Protein AF-A0A150TYN7-F1 (afdb_monomer_lite)

pLDDT: mean 87.55, std 12.23, range [51.31, 98.0]

Structure (mmCIF, N/CA/C/O backbone):
data_AF-A0A150TYN7-F1
#
_entry.id   AF-A0A150TYN7-F1
#
loop_
_atom_site.group_PDB
_atom_site.id
_atom_site.type_symbol
_atom_site.label_atom_id
_atom_site.label_alt_id
_atom_site.label_comp_id
_atom_site.label_asym_id
_atom_site.label_entity_id
_atom_site.label_seq_id
_atom_site.pdbx_PDB_ins_code
_atom_site.Cartn_x
_atom_site.Cartn_y
_atom_site.Cartn_z
_atom_site.occupancy
_atom_site.B_iso_or_equiv
_atom_site.auth_seq_id
_atom_site.auth_comp_id
_atom_site.auth_asym_id
_atom_site.auth_atom_id
_atom_site.pdbx_PDB_model_num
ATOM 1 N N . MET A 1 1 ? -28.484 -2.373 18.142 1.00 64.44 1 MET A N 1
ATOM 2 C CA . MET A 1 1 ? -27.986 -2.847 16.831 1.00 64.44 1 MET A CA 1
ATOM 3 C C . MET A 1 1 ? -26.544 -2.389 16.685 1.00 64.44 1 MET A C 1
ATOM 5 O O . MET A 1 1 ? -26.274 -1.258 17.087 1.00 64.44 1 MET A O 1
ATOM 9 N N . PRO A 1 2 ? -25.626 -3.234 16.191 1.00 75.69 2 PRO A N 1
ATOM 10 C CA . PRO A 1 2 ? -24.246 -2.824 15.955 1.00 75.69 2 PRO A CA 1
ATOM 11 C C . PRO A 1 2 ? -24.194 -1.688 14.924 1.00 75.69 2 PRO A C 1
ATOM 13 O O . PRO A 1 2 ? -24.897 -1.718 13.913 1.00 75.69 2 PRO A O 1
ATOM 16 N N . LYS A 1 3 ? -23.391 -0.655 15.196 1.00 84.56 3 LYS A N 1
ATOM 17 C CA . LYS A 1 3 ? -23.173 0.480 14.296 1.00 84.56 3 LYS A CA 1
ATOM 18 C C . LYS A 1 3 ? -21.916 0.227 13.476 1.00 84.56 3 LYS A C 1
ATOM 20 O O . LYS A 1 3 ? -20.866 -0.083 14.034 1.00 84.56 3 LYS A O 1
ATOM 25 N N . ARG A 1 4 ? -22.003 0.415 12.157 1.00 86.81 4 ARG A N 1
ATOM 26 C CA . ARG A 1 4 ? -20.820 0.394 11.290 1.00 86.81 4 ARG A CA 1
ATOM 27 C C . ARG A 1 4 ? -20.025 1.684 11.461 1.00 86.81 4 ARG A C 1
ATOM 29 O O . ARG A 1 4 ? -20.544 2.770 11.206 1.00 86.81 4 ARG A O 1
ATOM 36 N N . VAL A 1 5 ? -18.776 1.558 11.894 1.00 91.06 5 VAL A N 1
ATOM 37 C CA . VAL A 1 5 ? -17.825 2.659 12.066 1.00 91.06 5 VAL A CA 1
ATOM 38 C C . VAL A 1 5 ? -16.716 2.494 11.036 1.00 91.06 5 VAL A C 1
ATOM 40 O O . VAL A 1 5 ? -16.138 1.418 10.900 1.00 91.06 5 VAL A O 1
ATOM 43 N N . TRP A 1 6 ? -16.447 3.554 10.279 1.00 94.19 6 TRP A N 1
ATOM 44 C CA . TRP A 1 6 ? -15.357 3.578 9.310 1.00 94.19 6 TRP A CA 1
ATOM 45 C C . TRP A 1 6 ? -14.076 4.046 9.998 1.00 94.19 6 TRP A C 1
ATOM 47 O O . TRP A 1 6 ? -14.071 5.096 10.645 1.00 94.19 6 TRP A O 1
ATOM 57 N N . TYR A 1 7 ? -13.010 3.260 9.873 1.00 95.50 7 TYR A N 1
ATOM 58 C CA . TYR A 1 7 ? -11.699 3.576 10.448 1.00 95.50 7 TYR A CA 1
ATOM 59 C C . TYR A 1 7 ? -10.633 3.847 9.386 1.00 95.50 7 TYR A C 1
ATOM 61 O O . TYR A 1 7 ? -9.470 4.036 9.731 1.00 95.50 7 TYR A O 1
ATOM 69 N N . GLY A 1 8 ? -11.022 3.950 8.112 1.00 94.06 8 GLY A N 1
ATOM 70 C CA . GLY A 1 8 ? -10.052 4.063 7.027 1.00 94.06 8 GLY A CA 1
ATOM 71 C C . GLY A 1 8 ? -9.289 5.374 6.916 1.00 94.06 8 GLY A C 1
ATOM 72 O O . GLY A 1 8 ? -8.285 5.474 6.218 1.00 94.06 8 GLY A O 1
ATOM 73 N N . TRP A 1 9 ? -9.675 6.377 7.699 1.00 95.94 9 TRP A N 1
ATOM 74 C CA . TRP A 1 9 ? -8.839 7.556 7.900 1.00 95.94 9 TRP A CA 1
ATOM 75 C C . TRP A 1 9 ? -7.457 7.207 8.488 1.00 95.94 9 TRP A C 1
ATOM 77 O O . TRP A 1 9 ? -6.498 7.922 8.215 1.00 95.94 9 TRP A O 1
ATOM 87 N N . GLN A 1 10 ? -7.329 6.119 9.264 1.00 95.62 10 GLN A N 1
ATOM 88 C CA . GLN A 1 10 ? -6.042 5.681 9.822 1.00 95.62 10 GLN A CA 1
ATOM 89 C C . GLN A 1 10 ? -5.087 5.239 8.714 1.00 95.62 10 GLN A C 1
ATOM 91 O O . GLN A 1 10 ? -3.936 5.667 8.677 1.00 95.62 10 GLN A O 1
ATOM 96 N N . HIS A 1 11 ? -5.589 4.449 7.770 1.00 95.94 11 HIS A N 1
ATOM 97 C CA . HIS A 1 11 ? -4.826 4.013 6.614 1.00 95.94 11 HIS A CA 1
ATOM 98 C C . HIS A 1 11 ? -4.530 5.178 5.662 1.00 95.94 11 HIS A C 1
ATOM 100 O O . HIS A 1 11 ? -3.403 5.309 5.188 1.00 95.94 11 HIS A O 1
ATOM 106 N N . LEU A 1 12 ? -5.465 6.118 5.481 1.00 95.44 12 LEU A N 1
ATOM 107 C CA . LEU A 1 12 ? -5.189 7.354 4.739 1.00 95.44 12 LEU A CA 1
ATOM 108 C C . LEU A 1 12 ? -4.034 8.170 5.335 1.00 95.44 12 LEU A C 1
ATOM 110 O O . LEU A 1 12 ? -3.271 8.757 4.574 1.00 95.44 12 LEU A O 1
ATOM 114 N N . LEU A 1 13 ? -3.859 8.201 6.661 1.00 95.69 13 LEU A N 1
ATOM 115 C CA . LEU A 1 13 ? -2.691 8.850 7.271 1.00 95.69 13 LEU A CA 1
ATOM 116 C C . LEU A 1 13 ? -1.387 8.124 6.923 1.00 95.69 13 LEU A C 1
ATOM 118 O O . LEU A 1 13 ? -0.387 8.782 6.638 1.00 95.69 13 LEU A O 1
ATOM 122 N N . VAL A 1 14 ? -1.396 6.787 6.898 1.00 94.31 14 VAL A N 1
ATOM 123 C CA . VAL A 1 14 ? -0.233 5.985 6.481 1.00 94.31 14 VAL A CA 1
ATOM 124 C C . VAL A 1 14 ? 0.106 6.243 5.009 1.00 94.31 14 VAL A C 1
ATOM 126 O O . VAL A 1 14 ? 1.268 6.489 4.671 1.00 94.31 14 VAL A O 1
ATOM 129 N N . LEU A 1 15 ? -0.900 6.266 4.130 1.00 93.88 15 LEU A N 1
ATOM 130 C CA . LEU A 1 15 ? -0.712 6.594 2.715 1.00 93.88 15 LEU A CA 1
ATOM 131 C C . LEU A 1 15 ? -0.248 8.037 2.521 1.00 93.88 15 LEU A C 1
ATOM 133 O O . LEU A 1 15 ? 0.660 8.275 1.734 1.00 93.88 15 LEU A O 1
ATOM 137 N N . GLY A 1 16 ? -0.813 8.989 3.264 1.00 93.19 16 GLY A N 1
ATOM 138 C CA . GLY A 1 16 ? -0.400 10.390 3.234 1.00 93.19 16 GLY A CA 1
ATOM 139 C C . GLY A 1 16 ? 1.061 10.567 3.648 1.00 93.19 16 GLY A C 1
ATOM 140 O O . GLY A 1 16 ? 1.814 11.253 2.961 1.00 93.19 16 GLY A O 1
ATOM 141 N N . GLY A 1 17 ? 1.495 9.885 4.712 1.00 92.56 17 GLY A N 1
ATOM 142 C CA . GLY A 1 17 ? 2.904 9.848 5.109 1.00 92.56 17 GLY A CA 1
ATOM 143 C C . GLY A 1 17 ? 3.793 9.253 4.017 1.00 92.56 17 GLY A C 1
ATOM 144 O O . GLY A 1 17 ? 4.846 9.802 3.700 1.00 92.56 17 GLY A O 1
ATOM 145 N N . THR A 1 18 ? 3.336 8.185 3.366 1.00 91.88 18 THR A N 1
ATOM 146 C CA . THR A 1 18 ? 4.089 7.566 2.271 1.00 91.88 18 THR A CA 1
ATOM 147 C C . THR A 1 18 ? 4.186 8.459 1.035 1.00 91.88 18 THR A C 1
ATOM 149 O O . THR A 1 18 ? 5.244 8.539 0.416 1.00 91.88 18 THR A O 1
ATOM 152 N N . ALA A 1 19 ? 3.113 9.176 0.694 1.00 90.25 19 ALA A N 1
ATOM 153 C CA . ALA A 1 19 ? 3.090 10.120 -0.419 1.00 90.25 19 ALA A CA 1
ATOM 154 C C . ALA A 1 19 ? 4.086 11.278 -0.228 1.00 90.25 19 ALA A C 1
ATOM 156 O O . ALA A 1 19 ? 4.524 11.868 -1.210 1.00 90.25 19 ALA A O 1
ATOM 157 N N . ILE A 1 20 ? 4.469 11.578 1.018 1.00 93.38 20 ILE A N 1
ATOM 158 C CA . ILE A 1 20 ? 5.537 12.531 1.348 1.00 93.38 20 ILE A CA 1
ATOM 159 C C . ILE A 1 20 ? 6.914 11.856 1.286 1.00 93.38 20 ILE A C 1
ATOM 161 O O . ILE A 1 20 ? 7.853 12.431 0.739 1.00 93.38 20 ILE A O 1
ATOM 165 N N . LEU A 1 21 ? 7.049 10.642 1.831 1.00 92.38 21 LEU A N 1
ATOM 166 C CA . LEU A 1 21 ? 8.331 9.932 1.889 1.00 92.38 21 LEU A CA 1
ATOM 167 C C . LEU A 1 21 ? 8.848 9.510 0.508 1.00 92.38 21 LEU A C 1
ATOM 169 O O . LEU A 1 21 ? 10.046 9.628 0.257 1.00 92.38 21 LEU A O 1
ATOM 173 N N . ALA A 1 22 ? 7.972 9.072 -0.399 1.00 90.81 22 ALA A N 1
ATOM 174 C CA . ALA A 1 22 ? 8.387 8.555 -1.702 1.00 90.81 22 ALA A CA 1
ATOM 175 C C . ALA A 1 22 ? 9.104 9.611 -2.577 1.00 90.81 22 ALA A C 1
ATOM 177 O O . ALA A 1 22 ? 10.198 9.320 -3.063 1.00 90.81 22 ALA A O 1
ATOM 178 N N . PRO A 1 23 ? 8.595 10.852 -2.739 1.00 92.00 23 PRO A N 1
ATOM 179 C CA . PRO A 1 23 ? 9.329 11.908 -3.437 1.00 92.00 23 PRO A CA 1
ATOM 180 C C . PRO A 1 23 ? 10.674 12.250 -2.790 1.00 92.00 23 PRO A C 1
ATOM 182 O O . PRO A 1 23 ? 11.637 12.511 -3.504 1.00 92.00 23 PRO A O 1
ATOM 185 N N . ILE A 1 24 ? 10.761 12.228 -1.454 1.00 95.25 24 ILE A N 1
ATOM 186 C CA . ILE A 1 24 ? 12.017 12.487 -0.733 1.00 95.25 24 ILE A CA 1
ATOM 187 C C . ILE A 1 24 ? 13.024 11.376 -1.026 1.00 95.25 24 ILE A C 1
ATOM 189 O O . ILE A 1 24 ? 14.184 11.668 -1.310 1.00 95.25 24 ILE A O 1
ATOM 193 N N . ALA A 1 25 ? 12.590 10.114 -1.002 1.00 94.75 25 ALA A N 1
ATOM 194 C CA . ALA A 1 25 ? 13.435 8.975 -1.338 1.00 94.75 25 ALA A CA 1
ATOM 195 C C . ALA A 1 25 ? 14.021 9.104 -2.750 1.00 94.75 25 ALA A C 1
ATOM 197 O O . ALA A 1 25 ? 15.220 8.913 -2.927 1.00 94.75 25 ALA A O 1
ATOM 198 N N . ILE A 1 26 ? 13.195 9.498 -3.726 1.00 92.88 26 ILE A N 1
ATOM 199 C CA . ILE A 1 26 ? 13.625 9.727 -5.112 1.00 92.88 26 ILE A CA 1
ATOM 200 C C . ILE A 1 26 ? 14.605 10.904 -5.190 1.00 92.88 26 ILE A C 1
ATOM 202 O O . ILE A 1 26 ? 15.677 10.768 -5.765 1.00 92.88 26 ILE A O 1
ATOM 206 N N . ALA A 1 27 ? 14.268 12.047 -4.586 1.00 95.94 27 ALA A N 1
ATOM 207 C CA . ALA A 1 27 ? 15.083 13.262 -4.657 1.00 95.94 27 ALA A CA 1
ATOM 208 C C . ALA A 1 27 ? 16.445 13.134 -3.954 1.00 95.94 27 ALA A C 1
ATOM 210 O O . ALA A 1 27 ? 17.372 13.873 -4.272 1.00 95.94 27 ALA A O 1
ATOM 211 N N . THR A 1 28 ? 16.552 12.230 -2.980 1.00 97.19 28 THR A N 1
ATOM 212 C CA . THR A 1 28 ? 17.783 11.986 -2.213 1.00 97.19 28 THR A CA 1
ATOM 213 C C . THR A 1 28 ? 18.508 10.709 -2.625 1.00 97.19 28 THR A C 1
ATOM 215 O O . THR A 1 28 ? 19.527 10.392 -2.019 1.00 97.19 28 THR A O 1
ATOM 218 N N . GLU A 1 29 ? 17.977 9.970 -3.608 1.00 95.62 29 GLU A N 1
ATOM 219 C CA . GLU A 1 29 ? 18.466 8.646 -4.024 1.00 95.62 29 GLU A CA 1
ATOM 220 C C . GLU A 1 29 ? 18.678 7.692 -2.828 1.00 95.62 29 GLU A C 1
ATOM 222 O O . GLU A 1 29 ? 19.599 6.879 -2.786 1.00 95.62 29 GLU A O 1
ATOM 227 N N . ASN A 1 30 ? 17.822 7.806 -1.808 1.00 96.38 30 ASN A N 1
ATOM 228 C CA . ASN A 1 30 ? 17.980 7.087 -0.551 1.00 96.38 30 ASN A CA 1
ATOM 229 C C . ASN A 1 30 ? 17.197 5.770 -0.574 1.00 96.38 30 ASN A C 1
ATOM 231 O O . ASN A 1 30 ? 15.978 5.743 -0.381 1.00 96.38 30 ASN A O 1
ATOM 235 N N . GLU A 1 31 ? 17.922 4.666 -0.749 1.00 94.56 31 GLU A N 1
ATOM 236 C CA . GLU A 1 31 ? 17.353 3.316 -0.805 1.00 94.56 31 GLU A CA 1
ATOM 237 C C . GLU A 1 31 ? 16.560 2.943 0.452 1.00 94.56 31 GLU A C 1
ATOM 239 O O . GLU A 1 31 ? 15.505 2.317 0.358 1.00 94.56 31 GLU A O 1
ATOM 244 N N . VAL A 1 32 ? 17.029 3.350 1.637 1.00 95.62 32 VAL A N 1
ATOM 245 C CA . VAL A 1 32 ? 16.336 3.063 2.900 1.00 95.62 32 VAL A CA 1
ATOM 246 C C . VAL A 1 32 ? 14.971 3.746 2.915 1.00 95.62 32 VAL A C 1
ATOM 248 O O . VAL A 1 32 ? 13.971 3.107 3.235 1.00 95.62 32 VAL A O 1
ATOM 251 N N . LEU A 1 33 ? 14.896 5.018 2.516 1.00 93.69 33 LEU A N 1
ATOM 252 C CA . LEU A 1 33 ? 13.622 5.734 2.407 1.00 93.69 33 LEU A CA 1
ATOM 253 C C . LEU A 1 33 ? 12.721 5.153 1.313 1.00 93.69 33 LEU A C 1
ATOM 255 O O . LEU A 1 33 ? 11.500 5.138 1.484 1.00 93.69 33 LEU A O 1
ATOM 259 N N . ALA A 1 34 ? 13.295 4.647 0.221 1.00 91.50 34 ALA A N 1
ATOM 260 C CA . ALA A 1 34 ? 12.536 3.999 -0.843 1.00 91.50 34 ALA A CA 1
ATOM 261 C C . ALA A 1 34 ? 11.886 2.702 -0.336 1.00 91.50 34 ALA A C 1
ATOM 263 O O . ALA A 1 34 ? 10.681 2.507 -0.505 1.00 91.50 34 ALA A O 1
ATOM 264 N N . TRP A 1 35 ? 12.651 1.867 0.377 1.00 92.38 35 TRP A N 1
ATOM 265 C CA . TRP A 1 35 ? 12.150 0.651 1.019 1.00 92.38 35 TRP A CA 1
ATOM 266 C C . TRP A 1 35 ? 11.090 0.936 2.074 1.00 92.38 35 TRP A C 1
ATOM 268 O O . TRP A 1 35 ? 10.069 0.246 2.109 1.00 92.38 35 TRP A O 1
ATOM 278 N N . TRP A 1 36 ? 11.295 1.960 2.905 1.00 94.06 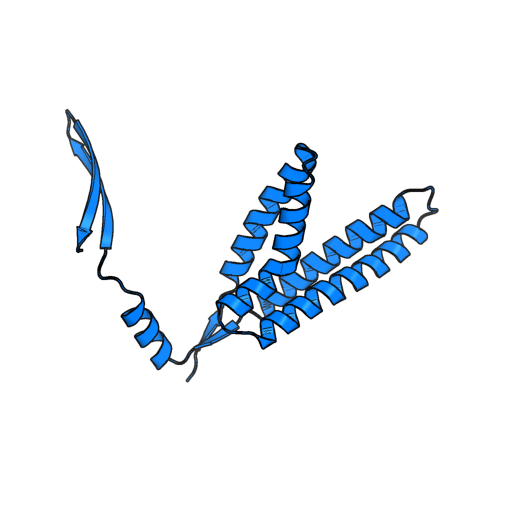36 TRP A N 1
ATOM 279 C CA . TRP A 1 36 ? 10.285 2.392 3.867 1.00 94.06 36 TRP A CA 1
ATOM 280 C C . TRP A 1 36 ? 9.004 2.826 3.169 1.00 94.06 36 TRP A C 1
ATOM 282 O O . TRP A 1 36 ? 7.943 2.329 3.528 1.00 94.06 36 TRP A O 1
ATOM 292 N N . SER A 1 37 ? 9.106 3.667 2.138 1.00 91.94 37 SER A N 1
ATOM 293 C CA . SER A 1 37 ? 7.949 4.143 1.375 1.00 91.94 37 SER A CA 1
ATOM 294 C C . SER A 1 37 ? 7.186 2.985 0.731 1.00 91.94 37 SER A C 1
ATOM 296 O O . SER A 1 37 ? 5.969 2.882 0.844 1.00 91.94 37 SER A O 1
ATOM 298 N N . PHE A 1 38 ? 7.890 2.056 0.088 1.00 91.44 38 PHE A N 1
ATOM 299 C CA . PHE A 1 38 ? 7.242 0.890 -0.502 1.00 91.44 38 PHE A CA 1
ATOM 300 C C . PHE A 1 38 ? 6.548 0.031 0.564 1.00 91.44 38 PHE A C 1
ATOM 302 O O . PHE A 1 38 ? 5.385 -0.342 0.411 1.00 91.44 38 PHE A O 1
ATOM 309 N N . SER A 1 39 ? 7.236 -0.233 1.677 1.00 93.56 39 SER A N 1
ATOM 310 C CA . SER A 1 39 ? 6.713 -1.065 2.763 1.00 93.56 39 SER A CA 1
ATOM 311 C C . SER A 1 39 ? 5.479 -0.447 3.417 1.00 93.56 39 SER A C 1
ATOM 313 O O . SER A 1 39 ? 4.529 -1.165 3.719 1.00 93.56 39 SER A O 1
ATOM 315 N N . THR A 1 40 ? 5.450 0.873 3.614 1.00 93.50 40 THR A N 1
ATOM 316 C CA . THR A 1 40 ? 4.311 1.557 4.240 1.00 93.50 40 THR A CA 1
ATOM 317 C C . THR A 1 40 ? 3.074 1.575 3.348 1.00 93.50 40 THR A C 1
ATOM 319 O O . THR A 1 40 ? 1.975 1.402 3.866 1.00 93.50 40 THR A O 1
ATOM 322 N N . VAL A 1 41 ? 3.217 1.693 2.023 1.00 93.62 41 VAL A N 1
ATOM 323 C CA . VAL A 1 41 ? 2.080 1.523 1.094 1.00 93.62 41 VAL A CA 1
ATOM 324 C C . VAL A 1 41 ? 1.646 0.059 0.988 1.00 93.62 41 VAL A C 1
ATOM 326 O O . VAL A 1 41 ? 0.452 -0.221 0.919 1.00 93.62 41 VAL A O 1
ATOM 329 N N . ALA A 1 42 ? 2.581 -0.892 0.986 1.00 95.00 42 ALA A N 1
ATOM 330 C CA . ALA A 1 42 ? 2.254 -2.311 0.848 1.00 95.00 42 ALA A CA 1
ATOM 331 C C . ALA A 1 42 ? 1.611 -2.915 2.107 1.00 95.00 42 ALA A C 1
ATOM 333 O O . ALA A 1 42 ? 0.784 -3.823 2.009 1.00 95.00 42 ALA A O 1
ATOM 334 N N . LEU A 1 43 ? 1.989 -2.429 3.292 1.00 96.25 43 LEU A N 1
ATOM 335 C CA . LEU A 1 43 ? 1.564 -2.985 4.579 1.00 96.25 43 LEU A CA 1
ATOM 336 C C . LEU A 1 43 ? 0.650 -2.054 5.381 1.00 96.25 43 LEU A C 1
ATOM 338 O O . LEU A 1 43 ? 0.148 -2.477 6.422 1.00 96.25 43 LEU A O 1
ATOM 342 N N . GLY A 1 44 ? 0.390 -0.831 4.912 1.00 95.38 44 GLY A N 1
ATOM 343 C CA . GLY A 1 44 ? -0.449 0.145 5.610 1.00 95.38 44 GLY A CA 1
ATOM 344 C C . GLY A 1 44 ? -1.835 -0.399 5.959 1.00 95.38 44 GLY A C 1
ATOM 345 O O . GLY A 1 44 ? -2.226 -0.368 7.128 1.00 95.38 44 GLY A O 1
ATOM 346 N N . GLY A 1 45 ? -2.529 -0.979 4.981 1.00 96.12 45 GLY A N 1
ATOM 347 C CA . GLY A 1 45 ? -3.831 -1.627 5.166 1.00 96.12 45 GLY A CA 1
ATOM 348 C C . GLY A 1 45 ? -3.790 -2.830 6.108 1.00 96.12 45 GLY A C 1
ATOM 349 O O . GLY A 1 45 ? -4.464 -2.809 7.144 1.00 96.12 45 GLY A O 1
ATOM 350 N N . PRO A 1 46 ? -2.947 -3.852 5.847 1.00 97.56 46 PRO A N 1
ATOM 351 C CA . PRO A 1 46 ? -2.813 -5.014 6.725 1.00 97.56 46 PRO A CA 1
ATOM 352 C C . PRO A 1 46 ? -2.525 -4.646 8.184 1.00 97.56 46 PRO A C 1
ATOM 354 O O . PRO A 1 46 ? -3.211 -5.122 9.091 1.00 97.56 46 PRO A O 1
ATOM 357 N N . VAL A 1 47 ? -1.567 -3.742 8.413 1.00 96.81 47 VAL A N 1
ATOM 358 C CA . VAL A 1 47 ? -1.211 -3.264 9.755 1.00 96.81 47 VAL A CA 1
ATOM 359 C C . VAL A 1 47 ? -2.374 -2.512 10.395 1.00 96.81 47 VAL A C 1
ATOM 361 O O . VAL A 1 47 ? -2.658 -2.739 11.570 1.00 96.81 47 VAL A O 1
ATOM 364 N N . THR A 1 48 ? -3.092 -1.675 9.641 1.00 96.31 48 THR A N 1
ATOM 365 C CA . THR A 1 48 ? -4.268 -0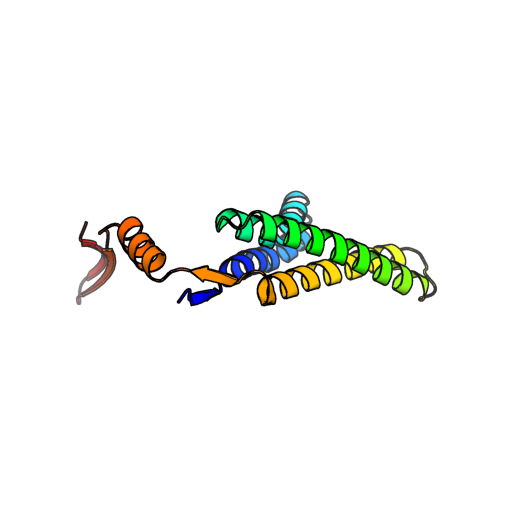.956 10.153 1.00 96.31 48 THR A CA 1
ATOM 366 C C . THR A 1 48 ? -5.362 -1.932 10.585 1.00 96.31 48 THR A C 1
ATOM 368 O O . THR A 1 48 ? -5.916 -1.805 11.678 1.00 96.31 48 THR A O 1
ATOM 371 N N . HIS A 1 49 ? -5.647 -2.964 9.792 1.00 96.94 49 HIS A N 1
ATOM 372 C CA . HIS A 1 49 ? -6.605 -3.998 10.174 1.00 96.94 49 HIS A CA 1
ATOM 373 C C . HIS A 1 49 ? -6.186 -4.760 11.428 1.00 96.94 49 HIS A C 1
ATOM 375 O O . HIS A 1 49 ? -7.004 -4.945 12.333 1.00 96.94 49 HIS A O 1
ATOM 381 N N . TRP A 1 50 ? -4.924 -5.180 11.510 1.00 96.81 50 TRP A N 1
ATOM 382 C CA . TRP A 1 50 ? -4.397 -5.900 12.668 1.00 96.81 50 TRP A CA 1
ATOM 383 C C . TRP A 1 50 ? -4.407 -5.046 13.934 1.00 96.81 50 TRP A C 1
ATOM 385 O O . TRP A 1 50 ? -4.816 -5.532 14.987 1.00 96.81 50 TRP A O 1
ATOM 395 N N . ALA A 1 51 ? -4.065 -3.761 13.827 1.00 94.88 51 ALA A N 1
ATOM 396 C CA . ALA A 1 51 ? -4.130 -2.809 14.933 1.00 94.88 51 ALA A CA 1
ATOM 397 C C . ALA A 1 51 ? -5.560 -2.611 15.465 1.00 94.88 51 ALA A C 1
ATOM 399 O O . ALA A 1 51 ? -5.745 -2.326 16.647 1.00 94.88 51 ALA A O 1
ATOM 400 N N . ASN A 1 52 ? -6.573 -2.811 14.617 1.00 92.31 52 ASN A N 1
ATOM 401 C CA . ASN A 1 52 ? -7.986 -2.794 14.997 1.00 92.31 52 ASN A CA 1
ATOM 402 C C . ASN A 1 52 ? -8.542 -4.202 15.302 1.00 92.31 52 ASN A C 1
ATOM 404 O O . ASN A 1 52 ? -9.751 -4.398 15.263 1.00 92.31 52 ASN A O 1
ATOM 408 N N . GLY A 1 53 ? -7.697 -5.212 15.538 1.00 92.81 53 GLY A N 1
ATOM 409 C CA . GLY A 1 53 ? -8.132 -6.571 15.896 1.00 92.81 53 GLY A CA 1
ATOM 410 C C . GLY A 1 53 ? -8.756 -7.385 14.752 1.00 92.81 53 GLY A C 1
ATOM 411 O O . GLY A 1 53 ? -9.240 -8.494 14.966 1.00 92.81 53 GLY A O 1
ATOM 412 N N . ASN A 1 54 ? -8.729 -6.881 13.516 1.00 94.31 54 ASN A N 1
ATOM 413 C CA . ASN A 1 54 ? -9.341 -7.514 12.350 1.00 94.31 54 ASN A CA 1
ATOM 414 C C . ASN A 1 54 ? -8.328 -8.387 11.577 1.00 94.31 54 ASN A C 1
ATOM 416 O O . ASN A 1 54 ? -7.999 -8.099 10.426 1.00 94.31 54 ASN A O 1
ATOM 420 N N . LEU A 1 55 ? -7.849 -9.484 12.181 1.00 95.62 55 LEU A N 1
ATOM 421 C CA . LEU A 1 55 ? -6.826 -10.369 11.584 1.00 95.62 55 LEU A CA 1
ATOM 422 C C . LEU A 1 55 ? -7.172 -10.859 10.170 1.00 95.62 55 LEU A C 1
ATOM 424 O O . LEU A 1 55 ? -6.355 -10.733 9.257 1.00 95.62 55 LEU A O 1
ATOM 428 N N . GLY A 1 56 ? -8.396 -11.363 9.978 1.00 96.12 56 GLY A N 1
ATOM 429 C CA . GLY A 1 56 ? -8.846 -11.881 8.683 1.00 96.12 56 GLY A CA 1
ATOM 430 C C . GLY A 1 56 ? -8.875 -10.816 7.585 1.00 96.12 56 GLY A C 1
ATOM 431 O O . GLY A 1 56 ? -8.459 -11.084 6.461 1.00 96.12 56 GLY A O 1
ATOM 432 N N . LYS A 1 57 ? -9.290 -9.586 7.917 1.00 96.75 57 LYS A N 1
ATOM 433 C CA . LYS A 1 57 ? -9.271 -8.469 6.959 1.00 96.75 57 LYS A CA 1
ATOM 434 C C . LYS A 1 57 ? -7.850 -8.041 6.624 1.00 96.75 57 LYS A C 1
ATOM 436 O O . LYS A 1 57 ? -7.586 -7.744 5.470 1.00 96.75 57 LYS A O 1
ATOM 441 N N . GLY A 1 58 ? -6.927 -8.094 7.585 1.00 97.12 58 GLY A N 1
ATOM 442 C CA . GLY A 1 58 ? -5.525 -7.780 7.314 1.00 97.12 58 GLY A CA 1
ATOM 443 C C . GLY A 1 58 ? -4.877 -8.752 6.325 1.00 97.12 58 GLY A C 1
ATOM 444 O O . GLY A 1 58 ? -4.185 -8.313 5.413 1.00 97.12 58 GLY A O 1
ATOM 445 N N . PHE A 1 59 ? -5.170 -10.055 6.415 1.00 98.00 59 PHE A N 1
ATOM 446 C CA . PHE A 1 59 ? -4.720 -11.014 5.395 1.00 98.00 59 PHE A CA 1
ATOM 447 C C . PHE A 1 59 ? -5.440 -10.846 4.054 1.00 98.00 59 PHE A C 1
ATOM 449 O O . PHE A 1 59 ? -4.808 -10.998 3.011 1.00 98.00 59 PHE A O 1
ATOM 456 N N . ALA A 1 60 ? -6.734 -10.512 4.060 1.00 97.62 60 ALA A N 1
ATOM 457 C CA . ALA A 1 60 ? -7.465 -10.210 2.830 1.00 97.62 60 ALA A CA 1
ATOM 458 C C . ALA A 1 60 ? -6.876 -8.983 2.111 1.00 97.62 60 ALA A C 1
ATOM 460 O O . ALA A 1 60 ? -6.630 -9.045 0.910 1.00 97.62 60 ALA A O 1
ATOM 461 N N . SER A 1 61 ? -6.581 -7.914 2.854 1.00 97.56 61 SER A N 1
ATOM 462 C CA . SER A 1 61 ? -5.899 -6.711 2.367 1.00 97.56 61 SER A CA 1
ATOM 463 C C . SER A 1 61 ? -4.491 -7.030 1.851 1.00 97.56 61 SER A C 1
ATOM 465 O O . SER A 1 61 ? -4.127 -6.620 0.752 1.00 97.56 61 SER A O 1
ATOM 467 N N . LEU A 1 62 ? -3.726 -7.872 2.556 1.00 97.44 62 LEU A N 1
ATOM 468 C CA . LEU A 1 62 ? -2.402 -8.307 2.097 1.00 97.44 62 LEU A CA 1
ATOM 469 C C . LEU A 1 62 ? -2.485 -9.083 0.773 1.00 97.44 62 LEU A C 1
ATOM 471 O O . LEU A 1 62 ? -1.701 -8.838 -0.144 1.00 97.44 62 LEU A O 1
ATOM 475 N N . GLY A 1 63 ? -3.450 -10.000 0.662 1.00 97.62 63 GLY A N 1
ATOM 476 C CA . GLY A 1 63 ? -3.713 -10.747 -0.565 1.00 97.62 63 GLY A CA 1
ATOM 477 C C . GLY A 1 63 ? -4.158 -9.843 -1.714 1.00 97.62 63 GLY A C 1
ATOM 478 O O . GLY A 1 63 ? -3.711 -10.032 -2.843 1.00 97.62 63 GLY A O 1
ATOM 479 N N . LEU A 1 64 ? -4.978 -8.829 -1.426 1.00 97.69 64 LEU A N 1
ATOM 480 C CA . LEU A 1 64 ? -5.397 -7.819 -2.395 1.00 97.69 64 LEU A CA 1
ATOM 481 C C . LEU A 1 64 ? -4.204 -6.991 -2.886 1.00 97.69 64 LEU A C 1
ATOM 483 O O . LEU A 1 64 ? -4.023 -6.852 -4.094 1.00 97.69 64 LEU A O 1
ATOM 487 N N . ASN A 1 65 ? -3.353 -6.513 -1.975 1.00 96.75 65 ASN A N 1
ATOM 488 C CA . ASN A 1 65 ? -2.137 -5.780 -2.319 1.00 96.75 65 ASN A CA 1
ATOM 489 C C . ASN A 1 65 ? -1.220 -6.630 -3.201 1.00 96.75 65 ASN A C 1
ATOM 491 O O . ASN A 1 65 ? -0.850 -6.192 -4.289 1.00 96.75 65 ASN A O 1
ATOM 495 N N . ALA A 1 66 ? -0.904 -7.862 -2.792 1.00 97.00 66 ALA A N 1
ATOM 496 C CA . ALA A 1 66 ? -0.055 -8.758 -3.576 1.00 97.00 66 ALA A CA 1
ATOM 497 C C . ALA A 1 66 ? -0.671 -9.075 -4.950 1.00 97.00 66 ALA A C 1
ATOM 499 O O . ALA A 1 66 ? -0.004 -8.952 -5.976 1.00 97.00 66 ALA A O 1
ATOM 500 N N . GLY A 1 67 ? -1.958 -9.428 -4.980 1.00 97.56 67 GLY A N 1
ATOM 501 C CA . GLY A 1 67 ? -2.679 -9.795 -6.194 1.00 97.56 67 GLY A CA 1
ATOM 502 C C . GLY A 1 67 ? -2.774 -8.648 -7.198 1.00 97.56 67 GLY A C 1
ATOM 503 O O . GLY A 1 67 ? -2.424 -8.826 -8.363 1.00 97.56 67 GLY A O 1
ATOM 504 N N . CYS A 1 68 ? -3.192 -7.458 -6.764 1.00 97.69 68 CYS A N 1
ATOM 505 C CA . CYS A 1 68 ? -3.279 -6.295 -7.643 1.00 97.69 68 CYS A CA 1
ATOM 506 C C . CYS A 1 68 ? -1.903 -5.773 -8.060 1.00 97.69 68 CYS A C 1
ATOM 508 O O . CYS A 1 68 ? -1.768 -5.333 -9.196 1.00 97.69 68 CYS A O 1
ATOM 510 N N . THR A 1 69 ? -0.882 -5.843 -7.201 1.00 97.00 69 THR A N 1
ATOM 511 C CA . THR A 1 69 ? 0.492 -5.463 -7.578 1.00 97.00 69 THR A CA 1
ATOM 512 C C . THR A 1 69 ? 1.010 -6.377 -8.683 1.00 97.00 69 THR A C 1
ATOM 514 O O . THR A 1 69 ? 1.441 -5.895 -9.726 1.00 97.00 69 THR A O 1
ATOM 517 N N . LEU A 1 70 ? 0.905 -7.699 -8.508 1.00 97.50 70 LEU A N 1
ATOM 518 C CA . LEU A 1 70 ? 1.344 -8.664 -9.519 1.00 97.50 70 LEU A CA 1
ATOM 519 C C . LEU A 1 70 ? 0.514 -8.551 -10.805 1.00 97.50 70 LEU A C 1
ATOM 521 O O . LEU A 1 70 ? 1.075 -8.486 -11.896 1.00 97.50 70 LEU A O 1
ATOM 525 N N . GLY A 1 71 ? -0.814 -8.468 -10.685 1.00 97.75 71 GLY A N 1
ATOM 526 C CA . GLY A 1 71 ? -1.715 -8.316 -11.828 1.00 97.75 71 GLY A CA 1
ATOM 527 C C . GLY A 1 71 ? -1.480 -7.012 -12.593 1.00 97.75 71 GLY A C 1
ATOM 528 O O . GLY A 1 71 ? -1.394 -7.020 -13.820 1.00 97.75 71 GLY A O 1
ATOM 529 N N . GLY A 1 72 ? -1.299 -5.901 -11.880 1.00 97.69 72 GLY A N 1
ATOM 530 C CA . GLY A 1 72 ? -0.943 -4.610 -12.460 1.00 97.69 72 GLY A CA 1
ATOM 531 C C . GLY A 1 72 ? 0.416 -4.652 -13.153 1.00 97.69 72 GLY A C 1
ATOM 532 O O . GLY A 1 72 ? 0.540 -4.177 -14.279 1.00 97.69 72 GLY A O 1
ATOM 533 N N . GLY A 1 73 ? 1.417 -5.288 -12.538 1.00 97.25 73 GLY A N 1
ATOM 534 C CA . GLY A 1 73 ? 2.732 -5.505 -13.141 1.00 97.25 73 GLY A CA 1
ATOM 535 C C . GLY A 1 73 ? 2.668 -6.322 -14.431 1.00 97.25 73 GLY A C 1
ATOM 536 O O . GLY A 1 73 ? 3.315 -5.962 -15.410 1.00 97.25 73 GLY A O 1
ATOM 537 N N . MET A 1 74 ? 1.835 -7.367 -14.479 1.00 97.06 74 MET A N 1
ATOM 538 C CA . MET A 1 74 ? 1.599 -8.146 -15.702 1.00 97.06 74 MET A CA 1
ATOM 539 C C . MET A 1 74 ? 0.947 -7.305 -16.804 1.00 97.06 74 MET A C 1
ATOM 541 O O . MET A 1 74 ? 1.394 -7.353 -17.948 1.00 97.06 74 MET A O 1
ATOM 545 N N . VAL A 1 75 ? -0.075 -6.508 -16.475 1.00 96.94 75 VAL A N 1
ATOM 546 C CA . VAL A 1 75 ? -0.696 -5.579 -17.436 1.00 96.94 75 VAL A CA 1
ATOM 547 C C . VAL A 1 75 ? 0.331 -4.565 -17.946 1.00 96.94 75 VAL A C 1
ATOM 549 O O . VAL A 1 75 ? 0.418 -4.326 -19.148 1.00 96.94 75 VAL A O 1
ATOM 552 N N . GLY A 1 76 ? 1.148 -4.017 -17.048 1.00 95.38 76 GLY A N 1
ATOM 553 C CA . GLY A 1 76 ? 2.218 -3.084 -17.375 1.00 95.38 76 GLY A CA 1
ATOM 554 C C . GLY A 1 76 ? 3.297 -3.686 -18.275 1.00 95.38 76 GLY A C 1
ATOM 555 O O . GLY A 1 76 ? 3.710 -3.047 -19.239 1.00 95.38 76 GLY A O 1
ATOM 556 N N . LEU A 1 77 ? 3.702 -4.934 -18.025 1.00 94.19 77 LEU A N 1
ATOM 557 C CA . LEU A 1 77 ? 4.619 -5.681 -18.889 1.00 94.19 77 LEU A CA 1
ATOM 558 C C . LEU A 1 77 ? 4.053 -5.840 -20.304 1.00 94.19 77 LEU A C 1
ATOM 560 O O . LEU A 1 77 ? 4.750 -5.587 -21.283 1.00 94.19 77 LEU A O 1
ATOM 564 N N . LEU A 1 78 ? 2.789 -6.259 -20.417 1.00 93.62 78 LEU A N 1
ATOM 565 C CA . LEU A 1 78 ? 2.130 -6.428 -21.713 1.00 93.62 78 LEU A CA 1
ATOM 566 C C . LEU A 1 78 ? 2.015 -5.095 -22.461 1.00 93.62 78 LEU A C 1
ATOM 568 O O . LEU A 1 78 ? 2.245 -5.055 -23.667 1.00 93.62 78 LEU A O 1
ATOM 572 N N . ALA A 1 79 ? 1.718 -4.007 -21.748 1.00 91.62 79 ALA A N 1
ATOM 573 C CA . ALA A 1 79 ? 1.693 -2.665 -22.318 1.00 91.62 79 ALA A CA 1
ATOM 574 C C . ALA A 1 79 ? 3.086 -2.217 -22.795 1.00 91.62 79 ALA A C 1
ATOM 576 O O . ALA A 1 79 ? 3.206 -1.691 -23.898 1.00 91.62 79 ALA A O 1
ATOM 577 N N . GLY A 1 80 ? 4.135 -2.476 -22.008 1.00 89.12 80 GLY A N 1
ATOM 578 C CA . GLY A 1 80 ? 5.520 -2.168 -22.372 1.00 89.12 80 GLY A CA 1
ATOM 579 C C . GLY A 1 80 ? 5.981 -2.909 -23.627 1.00 89.12 80 GLY A C 1
ATOM 580 O O . GLY A 1 80 ? 6.612 -2.303 -24.481 1.00 89.12 80 GLY A O 1
ATOM 581 N N . LYS A 1 81 ? 5.588 -4.180 -23.787 1.00 88.12 81 LYS A N 1
ATOM 582 C CA . LYS A 1 81 ? 5.877 -4.991 -24.985 1.00 88.12 81 LYS A CA 1
ATOM 583 C C . LYS A 1 81 ? 5.118 -4.565 -26.239 1.00 88.12 81 LYS A C 1
ATOM 585 O O . LYS A 1 81 ? 5.540 -4.883 -27.347 1.00 88.12 81 LYS A O 1
ATOM 590 N N . ALA A 1 82 ? 3.966 -3.918 -26.077 1.00 85.69 82 ALA A N 1
ATOM 591 C CA . ALA A 1 82 ? 3.143 -3.477 -27.200 1.00 85.69 82 ALA A CA 1
ATOM 592 C C . ALA A 1 82 ? 3.719 -2.236 -27.903 1.00 85.69 82 ALA A C 1
ATOM 594 O O . ALA A 1 82 ? 3.389 -1.973 -29.059 1.00 85.69 82 ALA A O 1
ATOM 595 N N . VAL A 1 83 ? 4.574 -1.479 -27.216 1.00 81.62 83 VAL A N 1
ATOM 596 C CA . VAL A 1 83 ? 5.359 -0.387 -27.795 1.00 81.62 83 VAL A CA 1
ATOM 597 C C . VAL A 1 83 ? 6.705 -0.988 -28.181 1.00 81.62 83 VAL A C 1
ATOM 599 O O . VAL A 1 83 ? 7.302 -1.633 -27.335 1.00 81.62 83 VAL A O 1
ATOM 602 N N . ASP A 1 84 ? 7.150 -0.830 -29.432 1.00 71.81 84 ASP A N 1
ATOM 603 C CA . ASP A 1 84 ? 8.397 -1.397 -29.990 1.00 71.81 84 ASP A CA 1
ATOM 604 C C . ASP A 1 84 ? 9.603 -1.161 -29.049 1.00 71.81 84 ASP A C 1
ATOM 606 O O . ASP A 1 84 ? 10.260 -0.118 -29.094 1.00 71.81 84 ASP A O 1
ATOM 610 N N . SER A 1 85 ? 9.814 -2.089 -28.109 1.00 66.31 85 SER A N 1
ATOM 611 C CA . SER A 1 85 ? 10.508 -1.840 -26.843 1.00 66.31 85 SER A CA 1
ATOM 612 C C . SER A 1 85 ? 12.014 -1.882 -27.060 1.00 66.31 85 SER A C 1
ATOM 614 O O . SER A 1 85 ? 12.561 -2.927 -27.417 1.00 66.31 85 SER A O 1
ATOM 616 N N . ARG A 1 86 ? 12.695 -0.747 -26.861 1.00 69.50 86 ARG A N 1
ATOM 617 C CA . ARG A 1 86 ? 14.134 -0.582 -27.138 1.00 69.50 86 ARG A CA 1
ATOM 618 C C . ARG A 1 86 ? 15.020 -0.647 -25.894 1.00 69.50 86 ARG A C 1
ATOM 620 O O . ARG A 1 86 ? 16.229 -0.455 -26.011 1.00 69.50 86 ARG A O 1
ATOM 627 N N . GLY A 1 87 ? 14.472 -0.966 -24.725 1.00 73.19 87 GLY A N 1
ATOM 628 C CA . GLY A 1 87 ? 15.265 -1.406 -23.581 1.00 73.19 87 GLY A CA 1
ATOM 629 C C . GLY A 1 87 ? 14.538 -1.358 -22.243 1.00 73.19 87 GLY A C 1
ATOM 630 O O . GLY A 1 87 ? 14.385 -2.386 -21.591 1.00 73.19 87 GLY A O 1
ATOM 631 N N . TRP A 1 88 ? 14.122 -0.171 -21.798 1.00 85.62 88 TRP A N 1
ATOM 632 C CA . TRP A 1 88 ? 13.654 0.057 -20.420 1.00 85.62 88 TRP A CA 1
ATOM 633 C C . TRP A 1 88 ? 12.126 0.108 -20.288 1.00 85.62 88 TRP A C 1
ATOM 635 O O . TRP A 1 88 ? 11.606 0.141 -19.172 1.00 85.62 88 TRP A O 1
ATOM 645 N N . GLU A 1 89 ? 11.398 0.085 -21.405 1.00 89.50 89 GLU A N 1
ATOM 646 C CA . GLU A 1 89 ? 9.945 0.252 -21.454 1.00 89.50 89 GLU A CA 1
ATOM 647 C C . GLU A 1 89 ? 9.206 -0.921 -20.799 1.00 89.50 89 GLU A C 1
ATOM 649 O O . GLU A 1 89 ? 8.197 -0.707 -20.132 1.00 89.50 89 GLU A O 1
ATOM 654 N N . GLU A 1 90 ? 9.726 -2.149 -20.909 1.00 89.38 90 GLU A N 1
ATOM 655 C CA . GLU A 1 90 ? 9.160 -3.312 -20.209 1.00 89.38 90 GLU A CA 1
ATOM 656 C C . GLU A 1 90 ? 9.279 -3.161 -18.687 1.00 89.38 90 GLU A C 1
ATOM 658 O O . GLU A 1 90 ? 8.315 -3.384 -17.953 1.00 89.38 90 GLU A O 1
ATOM 663 N N . VAL A 1 91 ? 10.455 -2.739 -18.212 1.00 90.81 91 VAL A N 1
ATOM 664 C CA . VAL A 1 91 ? 10.732 -2.547 -16.781 1.00 90.81 91 VAL A CA 1
ATOM 665 C C . VAL A 1 91 ? 9.898 -1.393 -16.232 1.00 90.81 91 VAL A C 1
ATOM 667 O O . VAL A 1 91 ? 9.270 -1.535 -15.184 1.00 90.81 91 VAL A O 1
ATOM 670 N N . ALA A 1 92 ? 9.829 -0.272 -16.951 1.00 90.88 92 ALA A N 1
ATOM 671 C CA . ALA A 1 92 ? 8.965 0.841 -16.578 1.00 90.88 92 ALA A CA 1
ATOM 672 C C . ALA A 1 92 ? 7.487 0.455 -16.605 1.00 90.88 92 ALA A C 1
ATOM 674 O O . ALA A 1 92 ? 6.753 0.825 -15.692 1.00 90.88 92 ALA A O 1
ATOM 675 N N . GLY A 1 93 ? 7.063 -0.331 -17.596 1.00 93.88 93 GLY A N 1
ATOM 676 C CA . GLY A 1 93 ? 5.725 -0.902 -17.671 1.00 93.88 93 GLY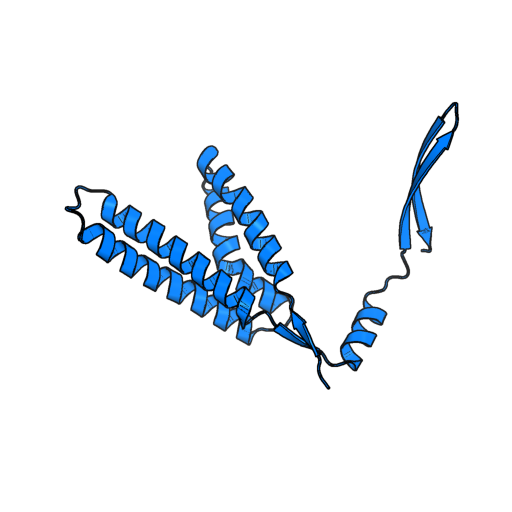 A CA 1
ATOM 677 C C . GLY A 1 93 ? 5.396 -1.709 -16.419 1.00 93.88 93 GLY A C 1
ATOM 678 O O . GLY A 1 93 ? 4.407 -1.411 -15.750 1.00 93.88 93 GLY A O 1
ATOM 679 N N . ILE A 1 94 ? 6.252 -2.665 -16.041 1.00 94.88 94 ILE A N 1
ATOM 680 C CA . ILE A 1 94 ? 6.099 -3.446 -14.803 1.00 94.88 94 ILE A CA 1
ATOM 681 C C . ILE A 1 94 ? 6.009 -2.526 -13.584 1.00 94.88 94 ILE A C 1
ATOM 683 O O . ILE A 1 94 ? 5.107 -2.702 -12.765 1.00 94.88 94 ILE A O 1
ATOM 687 N N . MET A 1 95 ? 6.915 -1.555 -13.446 1.00 92.56 95 MET A N 1
ATOM 688 C CA . MET A 1 95 ? 6.972 -0.682 -12.268 1.00 92.56 95 MET A CA 1
ATOM 689 C C . MET A 1 95 ? 5.728 0.201 -12.146 1.00 92.56 95 MET A C 1
ATOM 691 O O . MET A 1 95 ? 5.122 0.275 -11.073 1.00 92.56 95 MET A O 1
ATOM 695 N N . LEU A 1 96 ? 5.304 0.829 -13.244 1.00 93.50 96 LEU A N 1
ATOM 696 C CA . LEU A 1 96 ? 4.105 1.666 -13.285 1.00 93.50 96 LEU A CA 1
ATOM 697 C C . LEU A 1 96 ? 2.840 0.835 -13.067 1.00 93.50 96 LEU A C 1
ATOM 699 O O . LEU A 1 96 ? 1.997 1.205 -12.252 1.00 93.50 96 LEU A O 1
ATOM 703 N N . GLY A 1 97 ? 2.729 -0.307 -13.745 1.00 96.94 97 GLY A N 1
ATOM 704 C CA . GLY A 1 97 ? 1.605 -1.223 -13.602 1.00 96.94 97 GLY A CA 1
ATOM 705 C C . GLY A 1 97 ? 1.485 -1.777 -12.182 1.00 96.94 97 GLY A C 1
ATOM 706 O O . GLY A 1 97 ? 0.400 -1.747 -11.604 1.00 96.94 97 GLY A O 1
ATOM 707 N N . SER A 1 98 ? 2.596 -2.212 -11.581 1.00 96.19 98 SER A N 1
ATOM 708 C CA . SER A 1 98 ? 2.617 -2.719 -10.201 1.00 96.19 98 SER A CA 1
ATOM 709 C C . SER A 1 98 ? 2.224 -1.634 -9.204 1.00 96.19 98 SER A C 1
ATOM 711 O O . SER A 1 98 ? 1.397 -1.874 -8.326 1.00 96.19 98 SER A O 1
ATOM 713 N N . SER A 1 99 ? 2.754 -0.419 -9.377 1.00 93.88 99 SER A N 1
ATOM 714 C CA . SER A 1 99 ? 2.431 0.727 -8.517 1.00 93.88 99 SER A CA 1
ATOM 715 C C . SER A 1 99 ? 0.958 1.125 -8.627 1.00 93.88 99 SER A C 1
ATOM 717 O O . SER A 1 99 ? 0.293 1.324 -7.612 1.00 93.88 99 SER A O 1
ATOM 719 N N . ALA A 1 100 ? 0.414 1.185 -9.846 1.00 96.38 100 ALA A N 1
ATOM 720 C CA . ALA A 1 100 ? -1.000 1.470 -10.081 1.00 96.38 100 ALA A CA 1
ATOM 721 C C . ALA A 1 100 ? -1.911 0.380 -9.494 1.00 96.38 100 ALA A C 1
ATOM 723 O O . ALA A 1 100 ? -2.932 0.687 -8.874 1.00 96.38 100 ALA A O 1
ATOM 724 N N . GLY A 1 101 ? -1.523 -0.889 -9.639 1.00 97.62 101 GLY A N 1
ATOM 725 C CA . GLY A 1 101 ? -2.202 -2.022 -9.019 1.00 97.62 101 GLY A CA 1
ATOM 726 C C . GLY A 1 101 ? -2.223 -1.917 -7.496 1.00 97.62 101 GLY A C 1
ATOM 727 O O . GLY A 1 101 ? -3.280 -2.058 -6.882 1.00 97.62 101 GLY A O 1
ATOM 728 N N . LEU A 1 102 ? -1.090 -1.579 -6.883 1.00 96.12 102 LEU A N 1
ATOM 729 C CA . LEU A 1 102 ? -0.987 -1.408 -5.437 1.00 96.12 102 LEU A CA 1
ATOM 730 C C . LEU A 1 102 ? -1.820 -0.225 -4.922 1.00 96.12 102 LEU A C 1
ATOM 732 O O . LEU A 1 102 ? -2.520 -0.355 -3.920 1.00 96.12 102 LEU A O 1
ATOM 736 N N . ILE A 1 103 ? -1.817 0.914 -5.621 1.00 95.62 103 ILE A N 1
ATOM 737 C CA . ILE A 1 103 ? -2.693 2.054 -5.294 1.00 95.62 103 ILE A CA 1
ATOM 738 C C . ILE A 1 103 ? -4.167 1.637 -5.388 1.00 95.62 103 ILE A C 1
ATOM 740 O O . ILE A 1 103 ? -4.958 1.951 -4.500 1.00 95.62 103 ILE A O 1
ATOM 744 N N . THR A 1 104 ? -4.532 0.887 -6.430 1.00 97.25 104 THR A N 1
ATOM 745 C CA . THR A 1 104 ? -5.900 0.386 -6.624 1.00 97.25 104 THR A CA 1
ATOM 746 C C . THR A 1 104 ? -6.330 -0.527 -5.477 1.00 97.25 104 THR A C 1
ATOM 748 O O . THR A 1 104 ? -7.433 -0.367 -4.953 1.00 97.25 104 THR A O 1
ATOM 751 N N . ALA A 1 105 ? -5.459 -1.440 -5.042 1.00 97.56 105 ALA A N 1
ATOM 752 C CA . ALA A 1 105 ? -5.724 -2.299 -3.893 1.00 97.56 105 ALA A CA 1
ATOM 753 C C . ALA A 1 105 ? -5.982 -1.488 -2.620 1.00 97.56 105 ALA A C 1
ATOM 755 O O . ALA A 1 105 ? -6.994 -1.707 -1.960 1.00 97.56 105 ALA A O 1
ATOM 756 N N . ASN A 1 106 ? -5.141 -0.492 -2.336 1.00 97.25 106 ASN A N 1
ATOM 757 C CA . ASN A 1 106 ? -5.313 0.388 -1.182 1.00 97.25 106 ASN A CA 1
ATOM 758 C C . ASN A 1 106 ? -6.637 1.176 -1.233 1.00 97.25 106 ASN A C 1
ATOM 760 O O . ASN A 1 106 ? -7.317 1.311 -0.218 1.00 97.25 106 ASN A O 1
ATOM 764 N N . ILE A 1 107 ? -7.060 1.650 -2.411 1.00 97.06 107 ILE A N 1
ATOM 765 C CA . ILE A 1 107 ? -8.361 2.323 -2.577 1.00 97.06 107 ILE A CA 1
ATOM 766 C C . ILE A 1 107 ? -9.518 1.371 -2.247 1.00 97.06 107 ILE A C 1
ATOM 768 O O . ILE A 1 107 ? -10.439 1.746 -1.517 1.00 97.06 107 ILE A O 1
ATOM 772 N N . ILE A 1 108 ? -9.481 0.147 -2.782 1.00 97.38 108 ILE A N 1
ATOM 773 C CA . ILE A 1 108 ? -10.512 -0.870 -2.532 1.00 97.38 108 ILE A CA 1
ATOM 774 C C . ILE A 1 108 ? -10.553 -1.221 -1.043 1.00 97.38 108 ILE A C 1
ATOM 776 O O . ILE A 1 108 ? -11.636 -1.278 -0.459 1.00 97.38 108 ILE A O 1
ATOM 780 N N . ASP A 1 109 ? -9.391 -1.409 -0.425 1.00 96.81 109 ASP A N 1
ATOM 781 C CA . ASP A 1 109 ? -9.254 -1.734 0.990 1.00 96.81 109 ASP A CA 1
ATOM 782 C C . ASP A 1 109 ? -9.931 -0.677 1.880 1.00 96.81 109 ASP A C 1
ATOM 784 O O . ASP A 1 109 ? -10.869 -0.971 2.632 1.00 96.81 109 ASP A O 1
ATOM 788 N N . ILE A 1 110 ? -9.566 0.592 1.672 1.00 96.31 110 ILE A N 1
ATOM 789 C CA . ILE A 1 110 ? -10.104 1.740 2.413 1.00 96.31 110 ILE A CA 1
ATOM 790 C C . ILE A 1 110 ? -11.617 1.891 2.233 1.00 96.31 110 ILE A C 1
ATOM 792 O O . ILE A 1 110 ? -12.353 2.202 3.180 1.00 96.31 110 ILE A O 1
ATOM 796 N N . ALA A 1 111 ? -12.104 1.689 1.009 1.00 95.94 111 ALA A N 1
ATOM 797 C CA . ALA A 1 111 ? -13.513 1.865 0.686 1.00 95.94 111 ALA A CA 1
ATOM 798 C C . ALA A 1 111 ? -14.392 0.726 1.237 1.00 95.94 111 ALA A C 1
ATOM 800 O O . ALA A 1 111 ? -15.518 0.974 1.703 1.00 95.94 111 ALA A O 1
ATOM 801 N N . VAL A 1 112 ? -13.890 -0.513 1.176 1.00 95.94 112 VAL A N 1
ATOM 802 C CA . VAL A 1 112 ? -14.688 -1.734 1.355 1.00 95.94 112 VAL A CA 1
ATOM 803 C C . VAL A 1 112 ? -14.407 -2.431 2.686 1.00 95.94 112 VAL A C 1
ATOM 805 O O . VAL A 1 112 ? -15.359 -2.777 3.392 1.00 95.94 112 VAL A O 1
ATOM 808 N N . LEU A 1 113 ? -13.140 -2.643 3.047 1.00 94.38 113 LEU A N 1
ATOM 809 C CA . LEU A 1 113 ? -12.760 -3.504 4.173 1.00 94.38 113 LEU A CA 1
ATOM 810 C C . LEU A 1 113 ? -12.653 -2.741 5.500 1.00 94.38 113 LEU A C 1
ATOM 812 O O . LEU A 1 113 ? -12.937 -3.310 6.560 1.00 94.38 113 LEU A O 1
ATOM 816 N N . GLU A 1 114 ? -12.340 -1.444 5.470 1.00 93.56 114 GLU A N 1
ATOM 817 C CA . GLU A 1 114 ? -12.093 -0.613 6.664 1.00 93.56 114 GLU A CA 1
ATOM 818 C C . GLU A 1 114 ? -13.362 -0.112 7.369 1.00 93.56 114 GLU A C 1
ATOM 820 O O . GLU A 1 114 ? -13.516 1.049 7.765 1.00 93.56 114 GLU A O 1
ATOM 825 N N . ARG A 1 115 ? -14.309 -1.032 7.547 1.00 92.50 115 ARG A N 1
ATOM 826 C CA . ARG A 1 115 ? -15.531 -0.843 8.326 1.00 92.50 115 ARG A CA 1
ATOM 827 C C . ARG A 1 115 ? -15.585 -1.889 9.424 1.00 92.50 115 ARG A C 1
ATOM 829 O O . ARG A 1 115 ? -15.431 -3.082 9.167 1.00 92.50 115 ARG A O 1
ATOM 836 N N . GLU A 1 116 ? -15.821 -1.447 10.646 1.00 88.50 116 GLU A N 1
ATOM 837 C CA . GLU A 1 116 ? -16.006 -2.300 11.818 1.00 88.50 116 GLU A CA 1
ATOM 838 C C . GLU A 1 116 ? -17.456 -2.222 12.289 1.00 88.50 116 GLU A C 1
ATOM 840 O O . GLU A 1 116 ? -18.075 -1.159 12.236 1.00 88.50 116 GLU A O 1
ATOM 845 N N . GLU A 1 117 ? -18.000 -3.339 12.760 1.00 84.25 117 GLU A N 1
ATOM 846 C CA . GLU A 1 117 ? -19.266 -3.351 13.485 1.00 84.25 117 GLU A CA 1
ATOM 847 C C . GLU A 1 117 ? -18.974 -3.172 14.973 1.00 84.25 117 GLU A C 1
ATOM 849 O O . GLU A 1 117 ? -18.383 -4.046 15.594 1.00 84.25 117 GLU A O 1
ATOM 854 N N . ARG A 1 118 ? -19.381 -2.038 15.550 1.00 75.88 118 ARG A N 1
ATOM 855 C CA . ARG A 1 118 ? -19.282 -1.806 16.996 1.00 75.88 118 ARG A CA 1
ATOM 856 C C . ARG A 1 118 ? -20.630 -1.965 17.659 1.00 75.88 118 ARG A C 1
ATOM 858 O O . ARG A 1 118 ? -21.605 -1.327 17.249 1.00 75.88 118 ARG A O 1
ATOM 865 N N . SER A 1 119 ? -20.681 -2.753 18.727 1.00 72.06 119 SER A N 1
ATOM 866 C CA . SER A 1 119 ? -21.820 -2.714 19.634 1.00 72.06 119 SER A CA 1
ATOM 867 C C . SER A 1 119 ? -21.878 -1.354 20.336 1.00 72.06 119 SER A C 1
ATOM 869 O O . SER A 1 119 ? -20.860 -0.704 20.600 1.00 72.06 119 SER A O 1
ATOM 871 N N . THR A 1 120 ? -23.087 -0.902 20.665 1.00 66.12 120 THR A N 1
ATOM 872 C CA . THR A 1 120 ? -23.273 0.280 21.515 1.00 66.12 120 THR A CA 1
ATOM 873 C C . THR A 1 120 ? -22.621 0.082 22.882 1.00 66.12 120 THR A C 1
ATOM 875 O O . THR A 1 120 ? -22.078 1.040 23.416 1.00 66.12 120 THR A O 1
ATOM 878 N N . ALA A 1 121 ? -22.606 -1.147 23.413 1.00 63.47 121 ALA A N 1
ATOM 879 C CA . ALA A 1 121 ? -21.954 -1.474 24.683 1.00 63.47 121 ALA A CA 1
ATOM 880 C C . ALA A 1 121 ? -20.431 -1.234 24.629 1.00 63.47 121 ALA A C 1
ATOM 882 O O . ALA A 1 121 ? -19.911 -0.473 25.446 1.00 63.47 121 ALA A O 1
ATOM 883 N N . ASP A 1 122 ? -19.757 -1.748 23.595 1.00 64.50 122 ASP A N 1
ATOM 884 C CA . ASP A 1 122 ? -18.306 -1.578 23.394 1.00 64.50 122 ASP A CA 1
ATOM 885 C C . ASP A 1 122 ? -17.914 -0.106 23.219 1.00 64.50 122 ASP A C 1
ATOM 887 O O . ASP A 1 122 ? -16.835 0.323 23.621 1.00 64.50 122 ASP A O 1
ATOM 891 N N . SER A 1 123 ? -18.809 0.705 22.644 1.00 60.50 123 SER A N 1
ATOM 892 C CA . SER A 1 123 ? -18.575 2.142 22.463 1.00 60.50 123 SER A CA 1
ATOM 893 C C . SER A 1 123 ? -18.494 2.886 23.803 1.00 60.50 123 SER A C 1
ATOM 895 O O . SER A 1 123 ? -17.655 3.774 23.959 1.00 60.50 123 SER A O 1
ATOM 897 N N . TYR A 1 124 ? -19.333 2.526 24.783 1.00 58.72 124 TYR A N 1
ATOM 898 C CA . TYR A 1 124 ? -19.304 3.134 26.119 1.00 58.72 124 TYR A CA 1
ATOM 899 C C . TYR A 1 124 ? -18.122 2.641 26.955 1.00 58.72 124 TYR A C 1
ATOM 901 O O . TYR A 1 124 ? -17.540 3.424 27.709 1.00 58.72 124 TYR A O 1
ATOM 909 N N . GLU A 1 125 ? -17.749 1.372 26.812 1.00 62.31 125 GLU A N 1
ATOM 910 C CA . GLU A 1 125 ? -16.598 0.794 27.502 1.00 62.31 125 GLU A CA 1
ATOM 911 C C . GLU A 1 125 ? -15.276 1.354 26.957 1.00 62.31 125 GLU A C 1
ATOM 913 O O . GLU A 1 125 ? -14.426 1.776 27.738 1.00 62.31 125 GLU A O 1
ATOM 918 N N . TYR A 1 126 ? -15.147 1.516 25.633 1.00 59.94 126 TYR A N 1
ATOM 919 C CA . TYR A 1 126 ? -14.000 2.177 25.002 1.00 59.94 126 TYR A CA 1
ATOM 920 C C . TYR A 1 126 ? -13.828 3.628 25.476 1.00 59.94 126 TYR A C 1
ATOM 922 O O . TYR A 1 126 ? -12.715 4.049 25.796 1.00 59.94 126 TYR A O 1
ATOM 930 N N . ILE A 1 127 ? -14.922 4.397 25.568 1.00 59.81 127 ILE A N 1
ATOM 931 C CA . ILE A 1 127 ? -14.876 5.768 26.098 1.00 59.81 127 ILE A CA 1
ATOM 932 C C . ILE A 1 127 ? -14.472 5.760 27.576 1.00 59.81 127 ILE A C 1
ATOM 934 O O . ILE A 1 127 ? -13.639 6.572 27.957 1.00 59.81 127 ILE A O 1
ATOM 938 N N . ARG A 1 128 ? -14.999 4.840 28.397 1.00 60.44 128 ARG A N 1
ATOM 939 C CA . ARG A 1 128 ? -14.657 4.744 29.829 1.00 60.44 128 ARG A CA 1
ATOM 940 C C . ARG A 1 128 ? -13.212 4.318 30.086 1.00 60.44 128 ARG A C 1
ATOM 942 O O . ARG A 1 128 ? 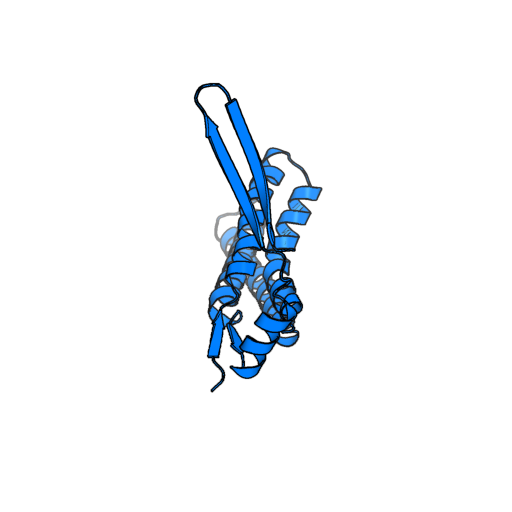-12.591 4.858 30.995 1.00 60.44 128 ARG A O 1
ATOM 949 N N . LEU A 1 129 ? -12.687 3.367 29.316 1.00 61.84 129 LEU A N 1
ATOM 950 C CA . LEU A 1 129 ? -11.328 2.841 29.483 1.00 61.84 129 LEU A CA 1
ATOM 951 C C . LEU A 1 129 ? -10.264 3.802 28.940 1.00 61.84 129 LEU A C 1
ATOM 953 O O . LEU A 1 129 ? -9.156 3.855 29.469 1.00 61.84 129 LEU A O 1
ATOM 957 N N . ARG A 1 130 ? -10.590 4.572 27.893 1.00 56.09 130 ARG A N 1
ATOM 958 C CA . ARG A 1 130 ? -9.650 5.462 27.194 1.00 56.09 130 ARG A CA 1
ATOM 959 C C . ARG A 1 130 ? -9.882 6.946 27.449 1.00 56.09 130 ARG A C 1
ATOM 961 O O . ARG A 1 130 ? -9.251 7.763 26.784 1.00 56.09 130 ARG A O 1
ATOM 968 N N . SER A 1 131 ? -10.753 7.308 28.388 1.00 51.31 131 SER A N 1
ATOM 969 C CA . SER A 1 131 ? -10.773 8.638 28.989 1.00 51.31 131 SER A CA 1
ATOM 970 C C . SER A 1 131 ? -9.837 8.651 30.202 1.00 51.31 131 SER A C 1
ATOM 972 O O . SER A 1 131 ? -10.314 8.478 31.328 1.00 51.31 131 SER A O 1
ATOM 974 N N . PRO A 1 132 ? -8.514 8.864 30.044 1.00 56.28 132 PRO A N 1
ATOM 975 C CA . PRO A 1 132 ? -7.765 9.392 31.164 1.00 56.28 132 PRO A CA 1
ATOM 976 C C . PRO A 1 132 ? -8.430 10.729 31.496 1.00 56.28 132 PRO A C 1
ATOM 978 O O . PRO A 1 132 ? -8.709 11.532 30.604 1.00 56.28 132 PRO A O 1
ATOM 981 N N . ARG A 1 133 ? -8.707 10.994 32.772 1.00 61.38 133 ARG A N 1
ATOM 982 C CA . ARG A 1 133 ? -9.223 12.296 33.235 1.00 61.38 133 ARG A CA 1
ATOM 983 C C . ARG A 1 133 ? -8.211 13.439 33.049 1.00 61.38 133 ARG A C 1
ATOM 985 O O . ARG A 1 133 ? -8.3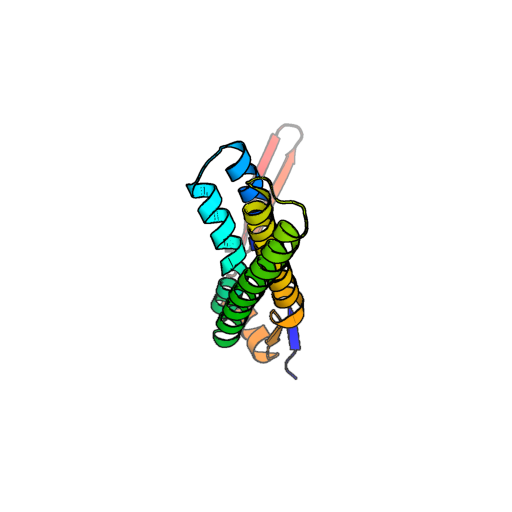89 14.500 33.625 1.00 61.38 133 ARG A O 1
ATOM 992 N N . LEU A 1 134 ? -7.185 13.235 32.226 1.00 59.59 134 LEU A N 1
ATOM 993 C CA . LEU A 1 134 ? -6.154 14.196 31.908 1.00 59.59 134 LEU A CA 1
ATOM 994 C C . LEU A 1 134 ? -6.641 15.093 30.769 1.00 59.59 134 LEU A C 1
ATOM 996 O O . LEU A 1 134 ? -6.564 14.746 29.589 1.00 59.59 134 LEU A O 1
ATOM 1000 N N . ARG A 1 135 ? -7.176 16.255 31.130 1.00 60.69 135 ARG A N 1
ATOM 1001 C CA . ARG A 1 135 ? -7.673 17.251 30.181 1.00 60.69 135 ARG A CA 1
ATOM 1002 C C . ARG A 1 135 ? -6.679 18.400 30.115 1.00 60.69 135 ARG A C 1
ATOM 1004 O O . ARG A 1 135 ? -6.847 19.370 30.838 1.00 60.69 135 ARG A O 1
ATOM 1011 N N . VAL A 1 136 ? -5.650 18.282 29.276 1.00 67.06 136 VAL A N 1
ATOM 1012 C CA . VAL A 1 136 ? -4.677 19.363 29.037 1.00 67.06 136 VAL A CA 1
ATOM 1013 C C . VAL A 1 136 ? -5.204 20.282 27.937 1.00 67.06 136 VAL A C 1
ATOM 1015 O O . VAL A 1 136 ? -5.556 19.821 26.854 1.00 67.06 136 VAL A O 1
ATOM 1018 N N . ALA A 1 137 ? -5.257 21.578 28.211 1.00 77.06 137 ALA A N 1
ATOM 1019 C CA . ALA A 1 137 ? -5.609 22.625 27.270 1.00 77.06 137 ALA A CA 1
ATOM 1020 C C . ALA A 1 137 ? -4.466 23.652 27.193 1.00 77.06 137 ALA A C 1
ATOM 1022 O O . ALA A 1 137 ? -3.933 24.059 28.233 1.00 77.06 137 ALA A O 1
ATOM 1023 N N . PRO A 1 138 ? -4.078 24.089 25.984 1.00 80.12 138 PRO A N 1
ATOM 1024 C CA . PRO A 1 138 ? -3.146 25.195 25.840 1.00 80.12 138 PRO A CA 1
ATOM 1025 C C . PRO A 1 138 ? -3.782 26.470 26.396 1.00 80.12 138 PRO A C 1
ATOM 1027 O O . PRO A 1 138 ? -4.939 26.782 26.110 1.00 80.12 138 PRO A O 1
ATOM 1030 N N . HIS A 1 139 ? -3.022 27.204 27.200 1.00 80.88 139 HIS A N 1
ATOM 1031 C CA . HIS A 1 139 ? -3.420 28.491 27.744 1.00 80.88 139 HIS A CA 1
ATOM 1032 C C . HIS A 1 139 ? -2.487 29.567 27.200 1.00 80.88 139 HIS A C 1
ATOM 1034 O O . HIS A 1 139 ? -1.269 29.491 27.370 1.00 80.88 139 HIS A O 1
ATOM 1040 N N . VAL A 1 140 ? -3.072 30.563 26.542 1.00 83.88 140 VAL A N 1
ATOM 1041 C CA . VAL A 1 140 ? -2.363 31.753 26.075 1.00 83.88 140 VAL A CA 1
ATOM 1042 C C . VAL A 1 140 ? -3.034 32.954 26.717 1.00 83.88 140 VAL A C 1
ATOM 1044 O O . VAL A 1 140 ? -4.242 33.136 26.560 1.00 83.88 140 VAL A O 1
ATOM 1047 N N . ALA A 1 141 ? -2.261 33.763 27.437 1.00 81.75 141 ALA A N 1
ATOM 1048 C CA . ALA A 1 141 ? -2.731 35.029 27.975 1.00 81.75 141 ALA A CA 1
ATOM 1049 C C . ALA A 1 141 ? -1.806 36.163 27.536 1.00 81.75 141 ALA A C 1
ATOM 1051 O O . ALA A 1 141 ? -0.580 36.040 27.531 1.00 81.75 141 ALA A O 1
ATOM 1052 N N . LEU A 1 142 ? -2.422 37.278 27.159 1.00 80.88 142 LEU A N 1
ATOM 1053 C CA . LEU A 1 142 ? -1.742 38.492 26.734 1.00 80.88 142 LEU A CA 1
ATOM 1054 C C . LEU A 1 142 ? -2.112 39.609 27.708 1.00 80.88 142 LEU A C 1
ATOM 1056 O O . LEU A 1 142 ? -3.291 39.855 27.957 1.00 80.88 142 LEU A O 1
ATOM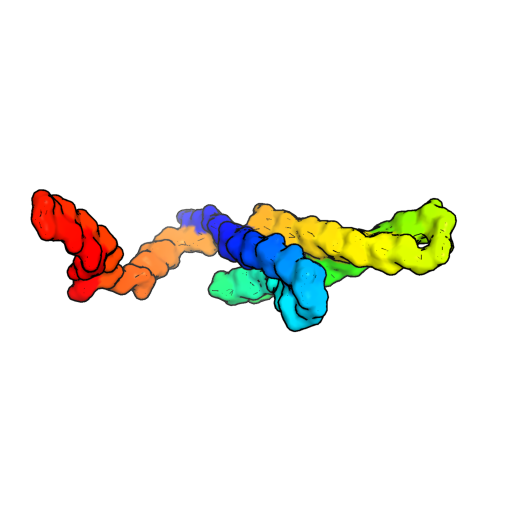 1060 N N . ALA A 1 143 ? -1.101 40.270 28.258 1.00 82.50 143 ALA A N 1
ATOM 1061 C CA . ALA A 1 143 ? -1.220 41.495 29.034 1.00 82.50 143 ALA A CA 1
ATOM 1062 C C . ALA A 1 143 ? -0.324 42.583 28.404 1.00 82.50 143 ALA A C 1
ATOM 1064 O O . ALA A 1 143 ? 0.588 42.247 27.646 1.00 82.50 143 ALA A O 1
ATOM 1065 N N . PRO A 1 144 ? -0.560 43.876 28.695 1.00 82.31 144 PRO A N 1
ATOM 1066 C CA . PRO A 1 144 ? 0.144 44.990 28.047 1.00 82.31 144 PRO A CA 1
ATOM 1067 C C . PRO A 1 144 ? 1.680 44.942 28.134 1.00 82.31 144 PRO A C 1
ATOM 1069 O O . PRO A 1 144 ? 2.357 45.516 27.289 1.00 82.31 144 PRO A O 1
ATOM 1072 N N . ASP A 1 145 ? 2.223 44.249 29.132 1.00 88.69 145 ASP A N 1
ATOM 1073 C CA . ASP A 1 145 ? 3.649 44.118 29.435 1.00 88.69 145 ASP A CA 1
ATOM 1074 C C . ASP A 1 145 ? 4.164 42.664 29.394 1.00 88.69 145 ASP A C 1
ATOM 1076 O O . ASP A 1 145 ? 5.354 42.428 29.609 1.00 88.69 145 ASP A O 1
ATOM 1080 N N . ARG A 1 146 ? 3.301 41.670 29.123 1.00 72.44 146 ARG A N 1
ATOM 1081 C CA . ARG A 1 146 ? 3.682 40.247 29.147 1.00 72.44 146 ARG A CA 1
ATOM 1082 C C . ARG A 1 146 ? 2.813 39.360 28.260 1.00 72.44 146 ARG A C 1
ATOM 1084 O O . ARG A 1 146 ? 1.596 39.508 28.200 1.00 72.44 146 ARG A O 1
ATOM 1091 N N . ALA A 1 147 ? 3.434 38.347 27.669 1.00 84.12 147 ALA A N 1
ATOM 1092 C CA . ALA A 1 147 ? 2.747 37.221 27.049 1.00 84.12 147 ALA A CA 1
ATOM 1093 C C . ALA A 1 147 ? 3.096 35.946 27.818 1.00 84.12 147 ALA A C 1
ATOM 1095 O O . ALA A 1 147 ? 4.270 35.681 28.077 1.00 84.12 147 ALA A O 1
ATOM 1096 N N . THR A 1 148 ? 2.089 35.158 28.188 1.00 81.62 148 THR A N 1
ATOM 1097 C CA . THR A 1 148 ? 2.292 33.844 28.798 1.00 81.62 148 THR A CA 1
ATOM 1098 C C . THR A 1 148 ? 1.717 32.759 27.903 1.00 81.62 148 THR A C 1
ATOM 1100 O O . THR A 1 148 ? 0.604 32.864 27.386 1.00 81.62 148 THR A O 1
ATOM 1103 N N . LEU A 1 149 ? 2.506 31.702 27.723 1.00 86.00 149 LEU A N 1
ATOM 1104 C CA . LEU A 1 149 ? 2.115 30.490 27.023 1.00 86.00 149 LEU A CA 1
ATOM 1105 C C . LEU A 1 149 ? 2.353 29.320 27.969 1.00 86.00 149 LEU A C 1
ATOM 1107 O O . LEU A 1 149 ? 3.445 29.166 28.515 1.00 86.00 149 LEU A O 1
ATOM 1111 N N . GLY A 1 150 ? 1.315 28.531 28.210 1.00 84.56 150 GLY A N 1
ATOM 1112 C CA . GLY A 1 150 ? 1.362 27.438 29.168 1.00 84.56 150 GLY A CA 1
ATOM 1113 C C . GLY A 1 150 ? 0.373 26.331 28.842 1.00 84.56 150 GLY A C 1
ATOM 1114 O O . GLY A 1 150 ? -0.401 26.406 27.889 1.00 84.56 150 GLY A O 1
ATOM 1115 N N . LEU A 1 151 ? 0.405 25.290 29.665 1.00 82.38 151 LEU A N 1
ATOM 1116 C CA . LEU A 1 151 ? -0.527 24.170 29.617 1.00 82.38 151 LEU A CA 1
ATOM 1117 C C . LEU A 1 151 ? -1.299 24.149 30.936 1.00 82.38 151 LEU A C 1
ATOM 1119 O O . LEU A 1 151 ? -0.692 24.165 32.004 1.00 82.38 151 LEU A O 1
ATOM 1123 N N . GLY A 1 152 ? -2.628 24.139 30.866 1.00 75.88 152 GLY A N 1
ATOM 1124 C CA . GLY A 1 152 ? -3.508 24.022 32.029 1.00 75.88 152 GLY A CA 1
ATOM 1125 C C . GLY A 1 152 ? -4.422 22.816 31.881 1.00 75.88 152 GLY A C 1
ATOM 1126 O O . GLY A 1 152 ? -4.771 22.441 30.766 1.00 75.88 152 GLY A O 1
ATOM 1127 N N . GLY A 1 153 ? -4.823 22.180 32.976 1.00 74.12 153 GLY A N 1
ATOM 1128 C CA . GLY A 1 153 ? -5.697 21.021 32.874 1.00 74.12 153 GLY A CA 1
ATOM 1129 C C . GLY A 1 153 ? -6.151 20.442 34.199 1.00 74.12 153 GLY A C 1
ATOM 1130 O O . GLY A 1 153 ? -5.584 20.757 35.240 1.00 74.12 153 GLY A O 1
ATOM 1131 N N . ALA A 1 154 ? -7.176 19.593 34.138 1.00 66.31 154 ALA A N 1
ATOM 1132 C CA . ALA A 1 154 ? -7.514 18.689 35.232 1.00 66.31 154 ALA A CA 1
ATOM 1133 C C . ALA A 1 154 ? -6.708 17.399 35.042 1.00 66.31 154 ALA A C 1
ATOM 1135 O O . ALA A 1 154 ? -6.661 16.873 33.925 1.00 66.31 154 ALA A O 1
ATOM 1136 N N . PHE A 1 155 ? -6.058 16.948 36.108 1.00 61.84 155 PHE A N 1
ATOM 1137 C CA . PHE A 1 155 ? -5.291 15.709 36.195 1.00 61.84 155 PHE A CA 1
ATOM 1138 C C . PHE A 1 155 ? -5.834 14.863 37.345 1.00 61.84 155 PHE A C 1
ATOM 1140 O O . PHE A 1 155 ? -6.243 15.460 38.368 1.00 61.84 155 PHE A O 1
#

Foldseek 3Di:
DWDKDFPLVQLVVLLVVLVVLCVVCVVVVPPVSNVVSVCSLLQSLLVSCVVVVNNVLSVVLNCQLVVLLQVQLVQLQVVLVVPVHPDCSNVVSSVVRSVVSSVVSSVCSSVPVRIDGHDPVVVVVCCVVPPPQWDKDWDWDDDPVDTDTDIDTDD

Organism: Sorangium cellulosum (NCBI:txid56)

Sequence (155 aa):
MPKRVWYGWQHLLVLGGTAILAPIAIATENEVLAWWSFSTVALGGPVTHWANGNLGKGFASLGLNAGCTLGGGMVGLLAGKAVDSRGWEEVAGIMLGSSAGLITANIIDIAVLEREERSTADSYEYIRLRSPRLRVAPHVALAPDRATLGLGGAF

Radius of gyration: 22.55 Å; chains: 1; bounding box: 46×57×66 Å

Secondary structure (DSSP, 8-state):
-PEEEE-THHHHHHHHHHHHHHHHHHHTT-HHHHHHHHHHHHHHHHHHHHHTT-HHHHHHHHHHHHHHHHHHHHHHHHHHHHS---SSHHHHHHHHHHHHHHHHHHHHIIIII-EEEE-HHHHHHHHHHH--S-EEEEEEEEETTEEEEEEEEE-